Protein AF-A0A023B6C8-F1 (afdb_monomer_lite)

Organism: Gregarina niphandrodes (NCBI:txid110365)

Sequence (45 aa):
MKSTHNDCDAVLRVILIGDGAVGKSSIMLRYCEDKFDPKHIMTIG

Foldseek 3Di:
DDDPPPPDVDDDDDDDDDDWPPCSVQVVCCVPPVDGDPDDDTDPD

InterPro domains:
  IPR027417 P-loop containing nucleoside triphosphate hydrolase [G3DSA:3.40.50.300] (1-45)
  IPR027417 P-loop containing nucleoside triphosphate hydrolase [SSF52540] (9-45)

pLDDT: mean 83.48, std 14.51, range [42.88, 96.12]

Structure (mmCIF, N/CA/C/O backbone):
data_AF-A0A023B6C8-F1
#
_entry.id   AF-A0A023B6C8-F1
#
loop_
_atom_site.group_PDB
_atom_site.id
_atom_site.type_symbol
_atom_site.label_atom_id
_atom_site.label_alt_id
_atom_site.label_comp_id
_atom_site.label_asym_id
_atom_site.label_entity_id
_atom_site.label_seq_id
_atom_site.pdbx_PDB_ins_code
_atom_site.Cartn_x
_atom_site.Cartn_y
_atom_site.Cartn_z
_atom_site.occupancy
_atom_site.B_iso_or_equiv
_atom_site.auth_seq_id
_atom_site.auth_comp_id
_atom_site.auth_asym_id
_atom_site.auth_atom_id
_atom_site.pdbx_PDB_model_num
ATOM 1 N N . MET A 1 1 ? -19.804 9.632 36.870 1.00 43.94 1 MET A N 1
ATOM 2 C CA . MET A 1 1 ? -19.839 8.235 36.392 1.00 43.94 1 MET A CA 1
ATOM 3 C C . MET A 1 1 ? -19.264 8.242 34.979 1.00 43.94 1 MET A C 1
ATOM 5 O O . MET A 1 1 ? -19.892 8.822 34.109 1.00 43.94 1 MET A O 1
ATOM 9 N N . LYS A 1 2 ? -18.013 7.800 34.776 1.00 42.88 2 LYS A N 1
ATOM 10 C CA . LYS A 1 2 ? -17.341 7.837 33.462 1.00 42.88 2 LYS A CA 1
ATOM 11 C C . LYS A 1 2 ? -17.415 6.439 32.842 1.00 42.88 2 LYS A C 1
ATOM 13 O O . LYS A 1 2 ? -16.785 5.532 33.370 1.00 42.88 2 LYS A O 1
ATOM 18 N N . SER A 1 3 ? -18.188 6.264 31.773 1.00 51.94 3 SER A N 1
ATOM 19 C CA . SER A 1 3 ? -18.187 5.047 30.955 1.00 51.94 3 SER A CA 1
ATOM 20 C C . SER A 1 3 ? -17.149 5.198 29.842 1.00 51.94 3 SER A C 1
ATOM 22 O O . SER A 1 3 ? -17.421 5.773 28.791 1.00 51.94 3 SER A O 1
ATOM 24 N N . THR A 1 4 ? -15.931 4.731 30.088 1.00 57.03 4 THR A N 1
ATOM 25 C CA . THR A 1 4 ? -14.914 4.537 29.048 1.00 57.03 4 THR A CA 1
ATOM 26 C C . THR A 1 4 ? -15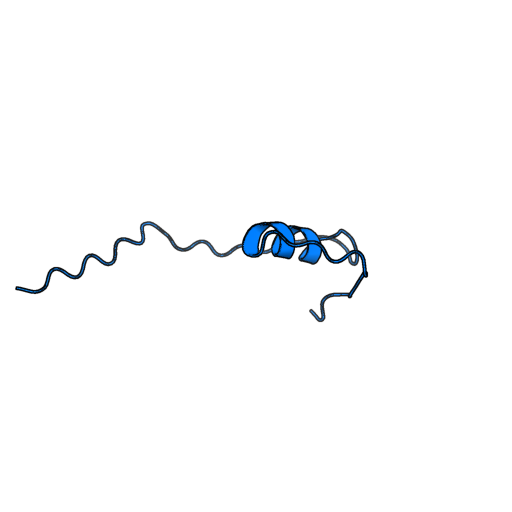.186 3.211 28.341 1.00 57.03 4 THR A C 1
ATOM 28 O O . THR A 1 4 ? -14.677 2.176 28.762 1.00 57.03 4 THR A O 1
ATOM 31 N N . HIS A 1 5 ? -16.011 3.238 27.295 1.00 64.31 5 HIS A N 1
ATOM 32 C CA . HIS A 1 5 ? -16.072 2.157 26.311 1.00 64.31 5 HIS A CA 1
ATOM 33 C C . HIS A 1 5 ? -14.875 2.313 25.370 1.00 64.31 5 HIS A C 1
ATOM 35 O O . HIS A 1 5 ? -14.902 3.110 24.435 1.00 64.31 5 HIS A O 1
ATOM 41 N N . ASN A 1 6 ? -13.792 1.593 25.661 1.00 64.12 6 ASN A N 1
ATOM 42 C CA . ASN A 1 6 ? -12.759 1.321 24.665 1.00 64.12 6 ASN A CA 1
ATOM 43 C C . ASN A 1 6 ? -13.253 0.144 23.814 1.00 64.12 6 ASN A C 1
ATOM 45 O O . ASN A 1 6 ? -12.792 -0.982 23.987 1.00 64.12 6 ASN A O 1
ATOM 49 N N . ASP A 1 7 ? -14.232 0.393 22.947 1.00 69.38 7 ASP A N 1
ATOM 50 C CA . ASP A 1 7 ? -14.728 -0.617 22.013 1.00 69.38 7 ASP A CA 1
ATOM 51 C C . ASP A 1 7 ? -13.733 -0.747 20.853 1.00 69.38 7 ASP A C 1
ATOM 53 O O . ASP A 1 7 ? -13.801 -0.040 19.848 1.00 69.38 7 ASP A O 1
ATOM 57 N N . CYS A 1 8 ? -12.760 -1.639 21.028 1.00 70.88 8 CYS A N 1
ATOM 58 C CA . CYS A 1 8 ? -11.846 -2.085 19.984 1.00 70.88 8 CYS A CA 1
ATOM 59 C C . CYS A 1 8 ? -11.850 -3.620 19.986 1.00 70.88 8 CYS A C 1
ATOM 61 O O . CYS A 1 8 ? -11.066 -4.227 20.715 1.00 70.88 8 CYS A O 1
ATOM 63 N N . ASP A 1 9 ? -12.725 -4.248 19.193 1.00 79.38 9 ASP A N 1
ATOM 64 C CA . ASP A 1 9 ? -12.921 -5.709 19.209 1.00 79.38 9 ASP A CA 1
ATOM 65 C C . ASP A 1 9 ? -11.655 -6.506 18.832 1.00 79.38 9 ASP A C 1
ATOM 67 O O . ASP A 1 9 ? -11.442 -7.604 19.344 1.00 79.38 9 ASP A O 1
ATOM 71 N N . ALA A 1 10 ? -10.776 -5.957 17.979 1.00 82.38 10 ALA A N 1
ATOM 72 C CA . ALA A 1 10 ? -9.431 -6.487 17.730 1.00 82.38 10 ALA A CA 1
ATOM 73 C C . ALA A 1 10 ? -8.539 -5.485 16.975 1.00 82.38 10 ALA A C 1
ATOM 75 O O . ALA A 1 10 ? -8.993 -4.783 16.074 1.00 82.38 10 ALA A O 1
ATOM 76 N N . VAL A 1 11 ? -7.236 -5.488 17.275 1.00 90.12 11 VAL A N 1
ATOM 77 C CA . VAL A 1 11 ? -6.207 -4.828 16.453 1.00 90.12 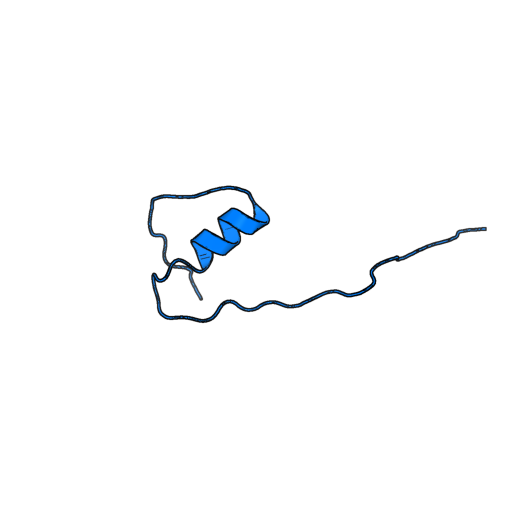11 VAL A CA 1
ATOM 78 C C . VAL A 1 11 ? -5.442 -5.898 15.682 1.00 90.12 11 VAL A C 1
ATOM 80 O O . VAL A 1 11 ? -4.798 -6.761 16.279 1.00 90.12 11 VAL A O 1
ATOM 83 N N . LEU A 1 12 ? -5.490 -5.830 14.353 1.00 91.50 12 LEU A N 1
ATOM 84 C CA . LEU A 1 12 ? -4.811 -6.777 13.471 1.00 91.50 12 LEU A CA 1
ATOM 85 C C . LEU A 1 12 ? -3.468 -6.209 13.006 1.00 91.50 12 LEU A C 1
ATOM 87 O O . LEU A 1 12 ? -3.379 -5.063 12.570 1.00 91.50 12 LEU A O 1
ATOM 91 N N . ARG A 1 13 ? -2.418 -7.032 13.072 1.00 93.75 13 ARG A N 1
ATOM 92 C CA . ARG A 1 13 ? -1.106 -6.728 12.486 1.00 93.75 13 ARG A CA 1
ATOM 93 C C . ARG A 1 13 ? -0.995 -7.449 11.150 1.00 93.75 13 ARG A C 1
ATOM 95 O O . ARG A 1 13 ? -1.135 -8.667 11.103 1.00 93.75 13 ARG A O 1
ATOM 102 N N . VAL A 1 14 ? -0.744 -6.696 10.084 1.00 94.38 14 VAL A N 1
ATOM 103 C CA . VAL A 1 14 ? -0.688 -7.206 8.708 1.00 94.38 14 VAL A CA 1
ATOM 104 C C . VAL A 1 14 ? 0.705 -6.961 8.135 1.00 94.38 14 VAL A C 1
ATOM 106 O O . VAL A 1 14 ? 1.255 -5.874 8.294 1.00 94.38 14 VAL A O 1
ATOM 109 N N . ILE A 1 15 ? 1.267 -7.969 7.464 1.00 95.06 15 ILE A N 1
ATOM 110 C CA . ILE A 1 15 ? 2.548 -7.890 6.751 1.00 95.06 15 ILE A CA 1
ATOM 111 C C . ILE A 1 15 ? 2.303 -8.293 5.296 1.00 95.06 15 ILE A C 1
ATOM 113 O O . ILE A 1 15 ? 1.723 -9.344 5.030 1.00 95.06 15 ILE A O 1
ATOM 117 N N . LEU A 1 16 ? 2.757 -7.463 4.357 1.00 94.25 16 LEU A N 1
ATOM 118 C CA . LEU A 1 16 ? 2.718 -7.759 2.924 1.00 94.25 16 LEU A CA 1
ATOM 119 C C . LEU A 1 16 ? 4.049 -8.389 2.497 1.00 94.25 16 LEU A C 1
ATOM 121 O O . LEU A 1 16 ? 5.103 -7.775 2.658 1.00 94.25 16 LEU A O 1
ATOM 125 N N . ILE A 1 17 ? 4.005 -9.594 1.926 1.00 94.75 17 ILE A N 1
ATOM 126 C CA . ILE A 1 17 ? 5.187 -10.365 1.502 1.00 94.75 17 ILE A CA 1
ATOM 127 C C . ILE A 1 17 ? 5.181 -10.522 -0.024 1.00 94.75 17 ILE A C 1
ATOM 129 O O . ILE A 1 17 ? 4.125 -10.595 -0.646 1.00 94.75 17 ILE A O 1
ATOM 133 N N . GLY A 1 18 ? 6.367 -10.537 -0.630 1.00 92.44 18 GLY A N 1
ATOM 134 C CA . GLY A 1 18 ? 6.581 -10.732 -2.065 1.00 92.44 18 GLY A CA 1
ATOM 135 C C . GLY A 1 18 ? 7.898 -10.105 -2.514 1.00 92.44 18 GLY A C 1
ATOM 136 O O . GLY A 1 18 ? 8.497 -9.332 -1.760 1.00 92.44 18 GLY A O 1
ATOM 137 N N . ASP A 1 19 ? 8.323 -10.382 -3.742 1.00 91.25 19 ASP A N 1
ATOM 138 C CA . ASP A 1 19 ? 9.584 -9.875 -4.297 1.00 91.25 19 ASP A CA 1
ATOM 139 C C . ASP A 1 19 ? 9.627 -8.342 -4.403 1.00 91.25 19 ASP A C 1
ATOM 141 O O . ASP A 1 19 ? 8.614 -7.639 -4.283 1.00 91.25 19 ASP A O 1
ATOM 145 N N . GLY A 1 20 ? 10.824 -7.787 -4.599 1.00 89.62 20 GLY A N 1
ATOM 146 C CA . GLY A 1 20 ? 10.989 -6.367 -4.908 1.00 89.62 20 GLY A CA 1
ATOM 147 C C . GLY A 1 20 ? 10.136 -5.954 -6.114 1.00 89.62 20 GLY A C 1
ATOM 148 O O . GLY A 1 20 ? 9.910 -6.744 -7.023 1.00 89.62 20 GLY A O 1
ATOM 149 N N . ALA A 1 21 ? 9.638 -4.716 -6.111 1.00 87.00 21 ALA A N 1
ATOM 150 C CA . ALA A 1 21 ? 8.880 -4.130 -7.223 1.00 87.00 21 ALA A CA 1
ATOM 151 C C . ALA A 1 21 ? 7.525 -4.779 -7.603 1.00 87.00 21 ALA A C 1
ATOM 153 O O . ALA A 1 21 ? 6.918 -4.364 -8.584 1.00 87.00 21 ALA A O 1
ATOM 154 N N . VAL A 1 22 ? 6.966 -5.701 -6.805 1.00 92.50 22 VAL A N 1
ATOM 155 C CA . VAL A 1 22 ? 5.628 -6.298 -7.068 1.00 92.50 22 VAL A CA 1
ATOM 156 C C . VAL A 1 22 ? 4.431 -5.412 -6.673 1.00 92.50 22 VAL A C 1
ATOM 158 O O . VAL A 1 22 ? 3.288 -5.851 -6.726 1.00 92.50 22 VAL A O 1
ATOM 161 N N . GLY A 1 23 ? 4.667 -4.169 -6.233 1.00 92.88 23 GLY A N 1
ATOM 162 C CA . GLY A 1 23 ? 3.593 -3.216 -5.907 1.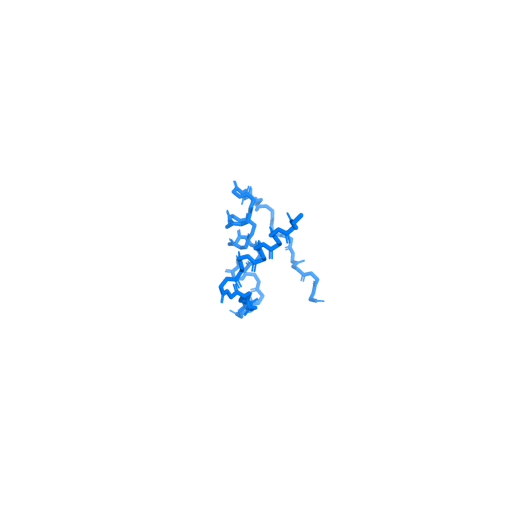00 92.88 23 GLY A CA 1
ATOM 163 C C . GLY A 1 23 ? 3.049 -3.272 -4.472 1.00 92.88 23 GLY A C 1
ATOM 164 O O . GLY A 1 23 ? 1.993 -2.705 -4.203 1.00 92.88 23 GLY A O 1
ATOM 165 N N . LYS A 1 24 ? 3.766 -3.895 -3.523 1.00 95.19 24 LYS A N 1
ATOM 166 C CA . LYS A 1 24 ? 3.353 -3.970 -2.101 1.00 95.19 24 LYS A CA 1
ATOM 167 C C . LYS A 1 24 ? 3.086 -2.592 -1.477 1.00 95.19 24 LYS A C 1
ATOM 169 O O . LYS A 1 24 ? 2.063 -2.390 -0.833 1.00 95.19 24 LYS A O 1
ATOM 174 N N . SER A 1 25 ? 3.973 -1.622 -1.698 1.00 93.56 25 SER A N 1
ATOM 175 C CA . SER A 1 25 ? 3.751 -0.251 -1.219 1.00 93.56 25 SER A CA 1
ATOM 176 C C . SER A 1 25 ? 2.628 0.453 -1.978 1.00 93.56 25 SER A C 1
ATOM 178 O O . SER A 1 25 ? 1.859 1.187 -1.368 1.00 93.56 25 SER A O 1
ATOM 180 N N . SER A 1 26 ? 2.476 0.188 -3.279 1.00 93.94 26 SER A N 1
ATOM 181 C CA . SER A 1 26 ? 1.408 0.772 -4.097 1.00 93.94 26 SER A CA 1
ATOM 182 C C . SER A 1 26 ? 0.018 0.350 -3.612 1.00 93.94 26 SER A C 1
ATOM 184 O O . SER A 1 26 ? -0.869 1.194 -3.516 1.00 93.94 26 SER A O 1
ATOM 186 N N . ILE A 1 27 ? -0.174 -0.929 -3.261 1.00 94.69 27 ILE A N 1
ATOM 187 C CA . ILE A 1 27 ? -1.462 -1.410 -2.740 1.00 94.69 27 ILE A CA 1
ATOM 188 C C . ILE A 1 27 ? -1.731 -0.912 -1.317 1.00 94.69 27 ILE A C 1
ATOM 190 O O . ILE A 1 27 ? -2.859 -0.533 -1.017 1.00 94.69 27 ILE A O 1
ATOM 194 N N . MET A 1 28 ? -0.704 -0.831 -0.464 1.00 94.19 28 MET A N 1
ATOM 195 C CA . MET A 1 28 ? -0.839 -0.259 0.879 1.00 94.19 28 MET A CA 1
ATOM 196 C C . MET A 1 28 ? -1.235 1.220 0.819 1.00 94.19 28 MET A C 1
ATOM 198 O O . MET A 1 28 ? -2.159 1.632 1.515 1.00 94.19 28 MET A O 1
ATOM 202 N N . LEU A 1 29 ? -0.588 2.005 -0.047 1.00 94.25 29 LEU A N 1
ATOM 203 C CA . LEU A 1 29 ? -0.911 3.417 -0.245 1.00 94.25 29 LEU A CA 1
ATOM 204 C C . LEU A 1 29 ? -2.334 3.595 -0.782 1.00 94.25 29 LEU A C 1
ATOM 206 O O . LEU A 1 29 ? -3.079 4.441 -0.294 1.00 94.25 29 LEU A O 1
ATOM 210 N N . ARG A 1 30 ? -2.739 2.769 -1.751 1.00 95.50 30 ARG A N 1
ATOM 211 C CA . ARG A 1 30 ? -4.109 2.793 -2.269 1.00 95.50 30 ARG A CA 1
ATOM 212 C C . ARG A 1 30 ? -5.128 2.439 -1.186 1.00 95.50 30 ARG A C 1
AT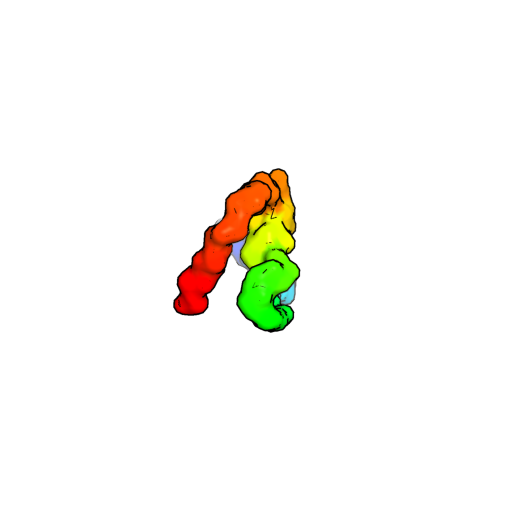OM 214 O O . ARG A 1 30 ? -6.163 3.082 -1.118 1.00 95.50 30 ARG A O 1
ATOM 221 N N . TYR A 1 31 ? -4.843 1.453 -0.340 1.00 95.81 31 TYR A N 1
ATOM 222 C CA . TYR A 1 31 ? -5.764 1.027 0.713 1.00 95.81 31 TYR A CA 1
ATOM 223 C C . TYR A 1 31 ? -5.893 2.055 1.849 1.00 95.81 31 TYR A C 1
ATOM 225 O O . TYR A 1 31 ? -7.002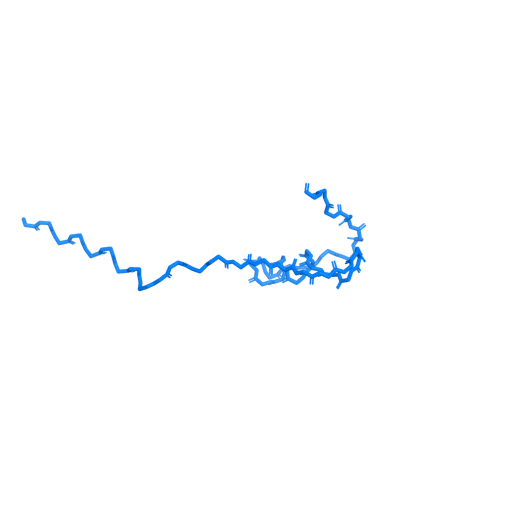 2.352 2.278 1.00 95.81 31 TYR A O 1
ATOM 233 N N . CYS A 1 32 ? -4.777 2.610 2.330 1.00 94.31 32 CYS A N 1
ATOM 234 C CA . CYS A 1 32 ? -4.772 3.524 3.476 1.00 94.31 32 CYS A CA 1
ATOM 235 C C . CYS A 1 32 ? -5.060 4.986 3.102 1.00 94.31 32 CYS A C 1
ATOM 237 O O . CYS A 1 32 ? -5.617 5.719 3.915 1.00 94.31 32 CYS A O 1
ATOM 239 N N . GLU A 1 33 ? -4.649 5.425 1.907 1.00 95.81 33 GLU A N 1
ATOM 240 C CA . GLU A 1 33 ? -4.691 6.839 1.502 1.00 95.81 33 GLU A CA 1
ATOM 241 C C . GLU A 1 33 ? -5.498 7.116 0.227 1.00 95.81 33 GLU A C 1
ATOM 243 O O . GLU A 1 33 ? -5.604 8.274 -0.171 1.00 95.81 33 GLU A O 1
ATOM 248 N N . ASP A 1 34 ? -6.020 6.090 -0.446 1.00 96.12 34 ASP A N 1
ATOM 249 C CA . ASP A 1 34 ? -6.675 6.198 -1.757 1.00 96.12 34 ASP A CA 1
ATOM 250 C C . ASP A 1 34 ? -5.833 6.921 -2.832 1.00 96.12 34 ASP A C 1
ATOM 252 O O . ASP A 1 34 ? -6.325 7.643 -3.703 1.00 96.12 34 ASP A O 1
ATOM 256 N N . LYS A 1 35 ? -4.512 6.712 -2.795 1.00 92.94 35 LYS A N 1
ATOM 257 C CA . LYS A 1 35 ? -3.557 7.315 -3.736 1.00 92.94 35 LYS A CA 1
ATOM 258 C C . LYS A 1 35 ? -2.787 6.273 -4.530 1.00 92.94 35 LYS A C 1
ATOM 260 O O . LYS A 1 35 ? -2.623 5.127 -4.121 1.00 92.94 35 LYS A O 1
ATOM 265 N N . PHE A 1 36 ? -2.283 6.704 -5.681 1.00 91.31 36 PHE A N 1
ATOM 266 C CA . PHE A 1 36 ? -1.339 5.945 -6.489 1.00 91.31 36 PHE A CA 1
ATOM 267 C C . PHE A 1 36 ? -0.256 6.879 -7.021 1.00 91.31 36 PHE A C 1
ATOM 269 O O . PHE A 1 36 ? -0.573 7.893 -7.642 1.00 91.31 36 PHE A O 1
ATOM 276 N N . ASP A 1 37 ? 1.005 6.525 -6.777 1.00 86.44 37 ASP A N 1
ATOM 277 C CA . ASP A 1 37 ? 2.161 7.185 -7.380 1.00 86.44 37 ASP A CA 1
ATOM 278 C C . ASP A 1 37 ? 2.681 6.308 -8.533 1.00 86.44 37 ASP A C 1
ATOM 280 O O . ASP A 1 37 ? 3.073 5.162 -8.293 1.00 86.44 37 ASP A O 1
ATOM 284 N N . PRO A 1 38 ? 2.672 6.801 -9.787 1.00 85.00 38 PRO A N 1
ATOM 285 C CA . PRO A 1 38 ? 3.198 6.058 -10.929 1.00 85.00 38 PRO A CA 1
ATOM 286 C C . PRO A 1 38 ? 4.727 5.913 -10.908 1.00 85.00 38 PRO A C 1
ATOM 288 O O . PRO A 1 38 ? 5.276 5.145 -11.698 1.00 85.00 38 PRO A O 1
ATOM 291 N N . LYS A 1 39 ? 5.443 6.641 -10.042 1.00 84.12 39 LYS A N 1
ATOM 292 C CA . LYS A 1 39 ? 6.888 6.491 -9.880 1.00 84.12 39 LYS A CA 1
ATOM 293 C C . LYS A 1 39 ? 7.179 5.289 -8.991 1.00 84.12 39 LYS A C 1
ATOM 295 O O . LYS A 1 39 ? 6.733 5.208 -7.850 1.00 84.12 39 LYS A O 1
ATOM 300 N N . HIS A 1 40 ? 7.996 4.371 -9.497 1.00 74.06 40 HIS A N 1
ATOM 301 C CA . HIS A 1 40 ? 8.485 3.266 -8.686 1.00 74.06 40 HIS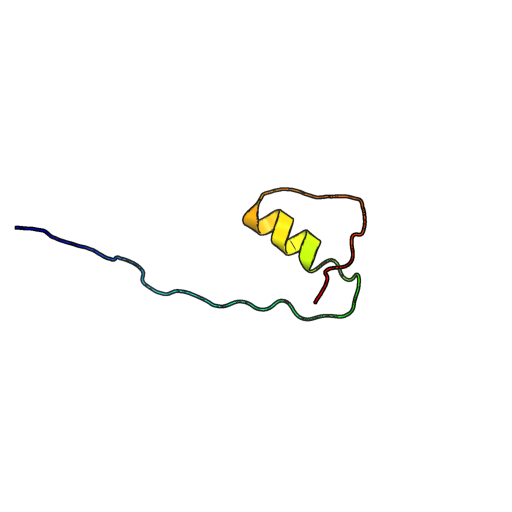 A CA 1
ATOM 302 C C . HIS A 1 40 ? 9.565 3.762 -7.714 1.00 74.06 40 HIS A C 1
ATOM 304 O O . HIS A 1 40 ? 10.735 3.894 -8.077 1.00 74.06 40 HIS A O 1
ATOM 310 N N . ILE A 1 41 ? 9.169 4.020 -6.468 1.00 76.88 41 ILE A N 1
ATOM 311 C CA . ILE A 1 41 ? 10.087 4.263 -5.355 1.00 76.88 41 ILE A CA 1
ATOM 312 C C . ILE A 1 41 ? 10.205 2.950 -4.586 1.00 76.88 41 ILE A C 1
ATOM 314 O O . ILE A 1 41 ? 9.224 2.460 -4.027 1.00 76.88 41 ILE A O 1
ATOM 318 N N . MET A 1 42 ? 11.398 2.353 -4.591 1.00 79.25 42 MET A N 1
ATOM 319 C CA . MET A 1 42 ? 11.636 1.138 -3.819 1.00 79.25 42 MET A CA 1
ATOM 320 C C . MET A 1 42 ? 11.519 1.463 -2.334 1.00 79.25 42 MET A C 1
ATOM 322 O O . MET A 1 42 ? 12.142 2.406 -1.847 1.00 79.25 42 MET A O 1
ATOM 326 N N . THR A 1 43 ? 10.719 0.678 -1.622 1.00 80.31 43 THR A N 1
ATOM 327 C CA . THR A 1 43 ? 10.626 0.772 -0.169 1.00 80.31 43 THR A CA 1
ATOM 328 C C . THR A 1 43 ? 12.004 0.498 0.417 1.00 80.31 43 THR A C 1
ATOM 330 O O . THR A 1 43 ? 12.629 -0.511 0.085 1.00 80.31 43 THR A O 1
ATOM 333 N N . ILE A 1 44 ? 12.480 1.392 1.278 1.00 78.06 44 ILE A N 1
ATOM 334 C CA . ILE A 1 44 ? 13.600 1.069 2.157 1.00 78.06 44 ILE A CA 1
ATOM 335 C C . ILE A 1 44 ? 13.024 0.116 3.204 1.00 78.06 44 ILE A C 1
ATOM 337 O O . ILE A 1 44 ? 12.039 0.467 3.852 1.00 78.06 44 ILE A O 1
ATOM 341 N N . GLY A 1 45 ? 13.565 -1.105 3.237 1.00 59.12 45 GLY A N 1
ATOM 342 C CA . GLY A 1 45 ? 13.101 -2.192 4.102 1.00 59.12 45 GLY A CA 1
ATOM 343 C C . GLY A 1 45 ? 13.105 -1.817 5.574 1.00 59.12 45 GLY A C 1
ATOM 344 O O . GLY A 1 45 ? 14.108 -1.211 6.012 1.00 59.12 45 GLY A O 1
#

Secondary structure (DSSP, 8-state):
-------------------TTSSHHHHHHHHHHS---SS--PPP-

Radius of gyration: 16.64 Å; chains: 1; bounding box: 33×19×47 Å